Protein AF-A0A9Q1JEG9-F1 (afdb_monomer)

Organism: Synaphobranchus kaupii (NCBI:txid118154)

Mean predicted aligned error: 7.91 Å

pLDDT: mean 82.88, std 8.38, range [43.38, 94.94]

Solvent-accessible surface area (backbone atoms only — not comparable to full-atom values): 7647 Å² total; per-residue (Å²): 109,57,62,58,55,16,50,54,32,41,53,51,37,55,45,32,72,35,91,90,32,52,84,74,46,90,58,62,65,74,56,33,49,47,46,23,53,50,27,49,42,45,42,51,39,55,50,43,50,60,74,60,69,55,60,84,69,58,41,58,54,54,48,54,51,47,51,54,51,47,54,53,39,40,71,76,34,73,85,40,67,65,48,57,47,50,48,52,53,49,42,54,50,50,54,51,51,53,33,52,52,51,18,64,74,68,73,45,87,52,75,56,74,64,54,47,61,69,50,50,46,53,50,50,53,53,51,51,49,54,53,50,53,47,62,63,69,75,107

Sequence (139 aa):
MVYFFTMFFTVIYHACDGPGLSVLCFMKYDILEYFTVFGTAISTWVTLLALGDFDEPRRSTLTMFGVLTTAVRIYQDRWGYGVYSGPIGTAVLIITLKWLQKMKEKKGLYPEKSVYTQQVGPGFCFGALALMLRFYFEV

Structure (mmCIF, N/CA/C/O backbone):
data_AF-A0A9Q1JEG9-F1
#
_entry.id   AF-A0A9Q1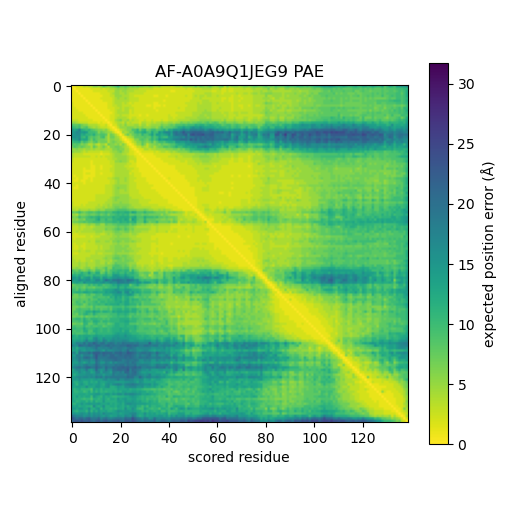JEG9-F1
#
loop_
_atom_site.group_PDB
_atom_site.id
_atom_site.type_symbol
_atom_site.label_atom_id
_atom_site.label_alt_id
_atom_site.label_comp_id
_atom_site.label_asym_id
_atom_site.label_entity_id
_atom_site.label_seq_id
_atom_site.pdbx_PDB_ins_code
_atom_site.Cartn_x
_atom_site.Cartn_y
_atom_site.Cartn_z
_atom_site.occupancy
_atom_site.B_iso_or_equiv
_atom_site.auth_seq_id
_atom_site.auth_comp_id
_atom_site.auth_asym_id
_atom_site.auth_atom_id
_atom_site.pdbx_PDB_model_num
ATOM 1 N N . MET A 1 1 ? -9.946 -8.791 -8.561 1.00 88.31 1 MET A N 1
ATOM 2 C CA . MET A 1 1 ? -9.596 -7.919 -9.705 1.00 88.31 1 MET A CA 1
ATOM 3 C C . MET A 1 1 ? -8.311 -7.134 -9.449 1.00 88.31 1 MET A C 1
ATOM 5 O O . MET A 1 1 ? -7.355 -7.384 -10.166 1.00 88.31 1 MET A O 1
ATOM 9 N N . VAL A 1 2 ? -8.244 -6.260 -8.432 1.00 93.25 2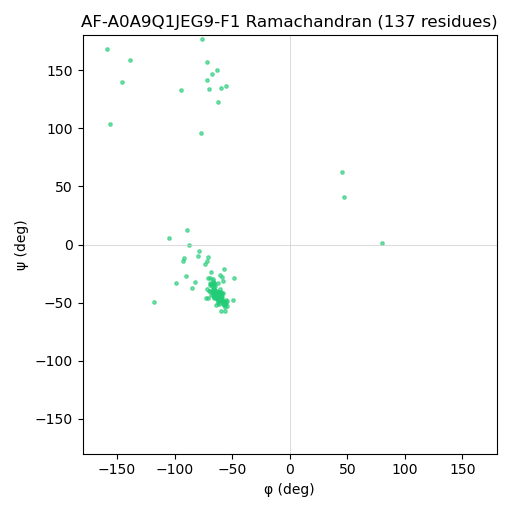 VAL A N 1
ATOM 10 C CA . VAL A 1 2 ? -7.054 -5.416 -8.168 1.00 93.25 2 VAL A CA 1
ATOM 11 C C . VAL A 1 2 ? -5.766 -6.237 -8.016 1.00 93.25 2 VAL A C 1
ATOM 13 O O . VAL A 1 2 ? -4.801 -5.953 -8.704 1.00 93.25 2 VAL A O 1
ATOM 16 N N . TYR A 1 3 ? -5.757 -7.310 -7.218 1.00 93.69 3 TYR A N 1
ATOM 17 C CA . TYR A 1 3 ? -4.551 -8.139 -7.048 1.00 93.69 3 TYR A CA 1
ATOM 18 C C . TYR A 1 3 ? -4.054 -8.785 -8.347 1.00 93.69 3 TYR A C 1
ATOM 20 O O . TYR A 1 3 ? -2.852 -8.863 -8.569 1.00 93.69 3 TYR A O 1
ATOM 28 N N . PHE A 1 4 ? -4.970 -9.227 -9.214 1.00 94.94 4 PHE A N 1
ATOM 29 C CA . PHE A 1 4 ? -4.608 -9.807 -10.509 1.00 94.94 4 PHE A CA 1
ATOM 30 C C . PHE A 1 4 ? -4.016 -8.745 -11.439 1.00 94.94 4 PHE A C 1
ATOM 32 O O . PHE A 1 4 ? -2.992 -8.986 -12.066 1.00 94.94 4 PHE A O 1
ATOM 39 N N . PHE A 1 5 ? -4.628 -7.555 -11.469 1.00 93.69 5 PHE A N 1
ATOM 40 C CA . PHE A 1 5 ? -4.095 -6.395 -12.179 1.00 93.69 5 PHE A CA 1
ATOM 41 C C . PHE A 1 5 ? -2.675 -6.065 -11.700 1.00 93.69 5 PHE A C 1
ATOM 43 O O . PHE A 1 5 ? -1.761 -6.007 -12.513 1.00 93.69 5 PHE A O 1
ATOM 50 N N . THR A 1 6 ? -2.472 -5.940 -10.386 1.00 94.75 6 THR A N 1
ATOM 51 C CA . THR A 1 6 ? -1.154 -5.675 -9.796 1.00 94.75 6 THR A CA 1
ATOM 52 C C . THR A 1 6 ? -0.146 -6.738 -10.206 1.00 94.75 6 THR A C 1
ATOM 54 O O . THR A 1 6 ? 0.887 -6.399 -10.762 1.00 94.75 6 THR A O 1
ATOM 57 N N . MET A 1 7 ? -0.463 -8.022 -10.014 1.00 94.31 7 MET A N 1
ATOM 58 C CA . MET A 1 7 ? 0.457 -9.112 -10.347 1.00 94.31 7 MET A CA 1
ATOM 59 C C . MET A 1 7 ? 0.838 -9.129 -11.825 1.00 94.31 7 MET A C 1
ATOM 61 O O . MET A 1 7 ? 2.011 -9.301 -12.142 1.00 94.31 7 MET A O 1
ATOM 65 N N . PHE A 1 8 ? -0.120 -8.910 -12.726 1.00 93.69 8 PHE A N 1
ATOM 66 C CA . PHE A 1 8 ? 0.145 -8.847 -14.160 1.00 93.69 8 PHE A CA 1
ATOM 67 C C . PHE A 1 8 ? 1.174 -7.760 -14.504 1.00 93.69 8 PHE A C 1
ATOM 69 O O . PHE A 1 8 ? 2.180 -8.048 -15.151 1.00 93.69 8 PHE A O 1
ATOM 76 N N . PHE A 1 9 ? 0.964 -6.527 -14.033 1.00 93.25 9 PHE A N 1
ATOM 77 C CA . PHE A 1 9 ? 1.878 -5.419 -14.321 1.00 93.25 9 PHE A CA 1
ATOM 78 C C . PHE A 1 9 ? 3.223 -5.566 -13.602 1.00 93.25 9 PHE A C 1
ATOM 80 O O . PHE A 1 9 ? 4.256 -5.343 -14.230 1.00 93.25 9 PHE A O 1
ATOM 87 N N . THR A 1 10 ? 3.229 -6.027 -12.348 1.00 92.31 10 THR A N 1
ATOM 88 C CA . THR A 1 10 ? 4.455 -6.264 -11.573 1.00 92.31 10 THR A CA 1
ATOM 89 C C . THR A 1 10 ? 5.350 -7.311 -12.232 1.00 92.31 10 THR A C 1
ATOM 91 O O . THR A 1 10 ? 6.555 -7.100 -12.354 1.00 92.31 10 THR A O 1
ATOM 94 N N . VAL A 1 11 ? 4.780 -8.432 -12.690 1.00 92.38 11 VAL A N 1
ATOM 95 C CA . VAL A 1 11 ? 5.551 -9.493 -13.356 1.00 92.38 11 VAL A CA 1
ATOM 96 C C . VAL A 1 11 ? 6.162 -8.982 -14.655 1.00 92.38 11 VAL A C 1
ATOM 98 O O . VAL A 1 11 ? 7.342 -9.215 -14.900 1.00 92.38 11 VAL A O 1
ATOM 101 N N . ILE A 1 12 ? 5.393 -8.261 -15.473 1.00 90.56 12 ILE A N 1
ATOM 102 C CA . ILE A 1 12 ? 5.894 -7.753 -16.755 1.00 90.56 12 ILE A CA 1
ATOM 103 C C . ILE A 1 12 ? 6.942 -6.662 -16.543 1.00 90.56 12 ILE A C 1
ATOM 105 O O . ILE A 1 12 ? 7.960 -6.666 -17.227 1.00 90.56 12 ILE A O 1
ATOM 109 N N . TYR A 1 13 ? 6.735 -5.774 -15.569 1.00 90.25 13 TYR A N 1
ATOM 110 C CA . TYR A 1 13 ? 7.714 -4.763 -15.181 1.00 90.25 13 TYR A CA 1
ATOM 111 C C . TYR A 1 13 ? 9.073 -5.394 -14.844 1.00 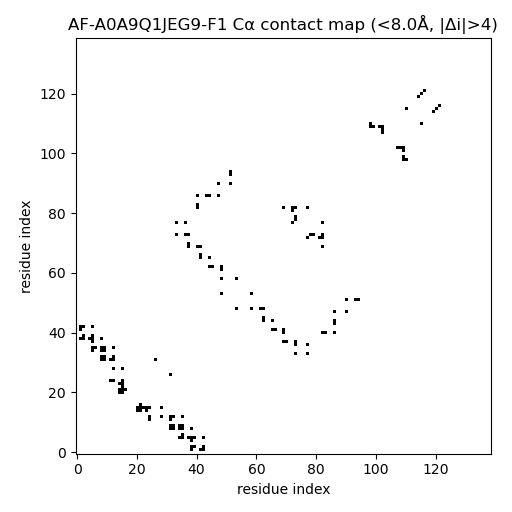90.25 13 TYR A C 1
ATOM 113 O O . TYR A 1 13 ? 10.080 -5.046 -15.456 1.00 90.25 13 TYR A O 1
ATOM 121 N N . HIS A 1 14 ? 9.094 -6.387 -13.949 1.00 89.62 14 HIS A N 1
ATOM 122 C CA . HIS A 1 14 ? 10.337 -7.062 -13.570 1.00 89.62 14 HIS A CA 1
ATOM 123 C C . HIS A 1 14 ? 10.906 -7.962 -14.671 1.00 89.62 14 HIS A C 1
ATOM 125 O O . HIS A 1 14 ? 12.119 -8.130 -14.753 1.00 89.62 14 HIS A O 1
ATOM 131 N N . ALA A 1 15 ? 10.065 -8.522 -15.543 1.00 88.75 15 ALA A N 1
ATOM 132 C CA . ALA A 1 15 ? 10.542 -9.241 -16.719 1.00 88.75 15 ALA A CA 1
ATOM 133 C C . ALA A 1 15 ? 11.253 -8.300 -17.707 1.00 88.75 15 ALA A C 1
ATOM 135 O O . ALA A 1 15 ? 12.271 -8.687 -18.272 1.00 88.75 15 ALA A O 1
ATOM 136 N N . CYS A 1 16 ? 10.759 -7.067 -17.884 1.00 87.12 16 CYS A N 1
ATOM 137 C CA . CYS A 1 16 ? 11.397 -6.059 -18.736 1.00 87.12 16 CYS A CA 1
ATOM 138 C C . CYS A 1 16 ? 12.727 -5.538 -18.175 1.00 87.12 16 CYS A C 1
ATOM 140 O O . CYS A 1 16 ? 13.618 -5.220 -18.960 1.00 87.12 16 CYS A O 1
ATOM 142 N N . ASP A 1 17 ? 12.841 -5.430 -16.849 1.00 82.69 17 ASP A N 1
ATOM 143 C CA . ASP A 1 17 ? 14.067 -5.008 -16.151 1.00 82.69 17 ASP A CA 1
ATOM 144 C C . ASP A 1 17 ? 15.150 -6.110 -16.148 1.00 82.69 17 ASP A C 1
ATOM 146 O O . ASP A 1 17 ? 16.335 -5.865 -15.930 1.00 82.69 17 ASP A O 1
ATOM 150 N N . GLY A 1 18 ? 14.755 -7.356 -16.429 1.00 80.75 18 GLY A N 1
ATOM 151 C CA . GLY A 1 18 ? 15.655 -8.502 -16.484 1.00 80.75 18 GLY A CA 1
ATOM 152 C C . GLY A 1 18 ? 16.654 -8.450 -17.656 1.00 80.75 18 GLY A C 1
ATOM 153 O O . GLY A 1 18 ? 16.321 -8.003 -18.761 1.00 80.75 18 GLY A O 1
ATOM 154 N N . PRO A 1 19 ? 17.883 -8.971 -17.473 1.00 74.94 19 PRO A N 1
ATOM 155 C CA . PRO A 1 19 ? 18.915 -8.945 -18.505 1.00 74.94 19 PRO A CA 1
ATOM 156 C C . PRO A 1 19 ? 18.479 -9.733 -19.750 1.00 74.94 19 PRO A C 1
ATOM 158 O O . PRO A 1 19 ? 18.181 -10.923 -19.679 1.00 74.94 19 PRO A O 1
ATOM 161 N N . GLY A 1 20 ? 18.461 -9.066 -20.908 1.00 69.31 20 GLY A N 1
ATOM 162 C CA . GLY A 1 20 ? 18.156 -9.681 -22.208 1.00 69.31 20 GLY A CA 1
ATOM 163 C C . GLY A 1 20 ? 16.668 -9.889 -22.520 1.00 69.31 20 GLY A C 1
ATOM 164 O O . GLY A 1 20 ? 16.356 -10.388 -23.599 1.00 69.31 20 GLY A O 1
ATOM 165 N N . LEU A 1 21 ? 15.750 -9.489 -21.629 1.00 73.25 21 LEU A N 1
ATOM 166 C CA . LEU A 1 21 ? 14.297 -9.637 -21.816 1.00 73.25 21 LEU A CA 1
ATOM 167 C C . LEU A 1 21 ? 13.572 -8.326 -22.169 1.00 73.25 21 LEU A C 1
ATOM 169 O O . LEU A 1 21 ? 12.353 -8.330 -22.332 1.00 73.25 21 LEU A O 1
ATOM 173 N N . SER A 1 22 ? 14.290 -7.222 -22.389 1.00 69.31 22 SER A N 1
ATOM 174 C CA . SER A 1 22 ? 13.702 -5.923 -22.766 1.00 69.31 22 SER A CA 1
ATOM 175 C C . SER A 1 22 ? 12.852 -5.968 -24.048 1.00 69.31 22 SER A C 1
ATOM 177 O O . SER A 1 22 ? 11.966 -5.137 -24.235 1.00 69.31 22 SER A O 1
ATOM 179 N N . VAL A 1 23 ? 13.056 -6.974 -24.906 1.00 70.75 23 VAL A N 1
ATOM 180 C CA . VAL A 1 23 ? 12.267 -7.225 -26.129 1.00 70.75 23 VAL A CA 1
ATOM 181 C C . VAL A 1 23 ? 10.823 -7.655 -25.822 1.00 70.75 23 VAL A C 1
ATOM 183 O O . VAL A 1 23 ? 9.933 -7.465 -26.646 1.00 70.75 23 VAL A O 1
ATOM 186 N N . LEU A 1 24 ? 10.563 -8.208 -24.633 1.00 72.88 24 LEU A N 1
ATOM 187 C CA . LEU A 1 24 ? 9.220 -8.600 -24.185 1.00 72.88 24 LEU A CA 1
ATOM 188 C C . LEU A 1 24 ? 8.387 -7.405 -23.695 1.00 72.88 24 LEU A C 1
ATOM 190 O O . LEU A 1 24 ? 7.203 -7.559 -23.386 1.00 72.88 24 LEU A O 1
ATOM 194 N N . CYS A 1 25 ? 8.982 -6.211 -23.629 1.00 84.19 25 CYS A N 1
ATOM 195 C CA . CYS A 1 25 ? 8.306 -5.022 -23.146 1.00 84.19 25 CYS A CA 1
ATOM 196 C C . CYS A 1 25 ? 7.347 -4.457 -24.202 1.00 84.19 25 CYS A C 1
ATOM 198 O O . CYS A 1 25 ? 7.732 -3.703 -25.091 1.00 84.19 25 CYS A O 1
ATOM 200 N N . PHE A 1 26 ? 6.065 -4.816 -24.094 1.00 84.75 26 PHE A N 1
ATOM 201 C CA . PHE A 1 26 ? 5.018 -4.344 -25.010 1.00 84.75 26 PHE A CA 1
ATOM 202 C C . PHE A 1 26 ? 4.654 -2.860 -24.815 1.00 84.75 26 PHE A C 1
ATOM 204 O O . PHE A 1 26 ? 3.963 -2.268 -25.643 1.00 84.75 26 PHE A O 1
ATOM 211 N N . MET A 1 27 ? 5.082 -2.260 -23.703 1.00 86.19 27 MET A N 1
ATOM 212 C CA . MET A 1 27 ? 4.778 -0.887 -23.312 1.00 86.19 27 MET A CA 1
ATOM 213 C C . MET A 1 27 ? 6.026 -0.221 -22.730 1.00 86.19 27 MET A C 1
ATOM 215 O O . MET A 1 27 ? 6.944 -0.900 -22.276 1.00 86.19 27 MET A O 1
ATOM 219 N N . LYS A 1 28 ? 6.061 1.118 -22.727 1.00 87.69 28 LYS A N 1
ATOM 220 C CA . LYS A 1 28 ? 7.154 1.881 -22.112 1.00 87.69 28 LYS A CA 1
ATOM 221 C C . LYS A 1 28 ? 7.336 1.477 -20.647 1.00 87.69 28 LYS A C 1
ATOM 223 O O . LYS A 1 28 ? 6.355 1.399 -19.904 1.00 87.69 28 LYS A O 1
ATOM 228 N N . TYR A 1 29 ? 8.594 1.308 -20.250 1.00 86.75 29 TYR A N 1
ATOM 229 C CA . TYR A 1 29 ? 9.004 0.957 -18.891 1.00 86.75 29 TYR A CA 1
ATOM 230 C C . TYR A 1 29 ? 8.339 1.850 -17.833 1.00 86.75 29 TYR A C 1
ATOM 232 O O . TYR A 1 29 ? 7.684 1.350 -16.921 1.00 86.75 29 TYR A O 1
ATOM 240 N N . ASP A 1 30 ? 8.365 3.170 -18.045 1.00 85.81 30 ASP A N 1
ATOM 241 C CA . ASP A 1 30 ? 7.772 4.144 -17.122 1.00 85.81 30 ASP A CA 1
ATOM 242 C C . ASP A 1 30 ? 6.264 3.958 -16.922 1.00 85.81 30 ASP A C 1
ATOM 244 O O . ASP A 1 30 ? 5.722 4.358 -15.895 1.00 85.81 30 ASP A O 1
ATOM 248 N N . ILE A 1 31 ? 5.552 3.378 -17.886 1.00 88.56 31 ILE A N 1
ATOM 249 C CA . ILE A 1 31 ? 4.113 3.131 -17.757 1.00 88.56 31 ILE A CA 1
ATOM 250 C C . ILE A 1 31 ? 3.873 1.804 -17.027 1.00 88.56 31 ILE A C 1
ATOM 252 O O . ILE A 1 31 ? 2.960 1.706 -16.209 1.00 88.56 31 ILE A O 1
ATOM 256 N N . LEU A 1 32 ? 4.702 0.786 -17.270 1.00 90.00 32 LEU A N 1
ATOM 257 C CA . LEU A 1 32 ? 4.627 -0.483 -16.538 1.00 90.00 32 LEU A CA 1
ATOM 258 C C . LEU A 1 32 ? 4.891 -0.274 -15.052 1.00 90.00 32 LEU A C 1
ATOM 260 O O . LEU A 1 32 ? 4.128 -0.739 -14.209 1.00 90.00 32 LEU A O 1
ATOM 264 N N . GLU A 1 33 ? 5.919 0.499 -14.731 1.00 88.50 33 GLU A N 1
ATOM 265 C CA . GLU A 1 33 ? 6.230 0.842 -13.353 1.00 88.50 33 GLU A CA 1
ATOM 266 C C . GLU A 1 33 ? 5.124 1.722 -12.728 1.00 88.50 33 GLU A C 1
ATOM 268 O O . GLU A 1 33 ? 4.783 1.520 -11.562 1.00 88.50 33 GLU A O 1
ATOM 273 N N . TYR A 1 34 ? 4.448 2.594 -13.502 1.00 89.44 34 TYR A N 1
ATOM 274 C CA . TYR A 1 34 ? 3.272 3.344 -13.019 1.00 89.44 34 TYR A CA 1
ATOM 275 C C . TYR A 1 34 ? 2.195 2.394 -12.506 1.00 89.44 34 TYR A C 1
ATOM 277 O O . TYR A 1 34 ? 1.730 2.524 -11.373 1.00 89.44 34 TYR A O 1
ATOM 285 N N . PHE A 1 35 ? 1.805 1.429 -13.338 1.00 91.56 35 PHE A N 1
ATOM 286 C CA . PHE A 1 35 ? 0.739 0.492 -13.007 1.00 91.56 35 PHE A CA 1
ATOM 287 C C . PHE A 1 35 ? 1.129 -0.481 -11.899 1.00 91.56 35 PHE A C 1
ATOM 289 O O . PHE A 1 35 ? 0.275 -0.823 -11.083 1.00 91.56 35 PHE A O 1
ATOM 296 N N . THR A 1 36 ? 2.400 -0.869 -11.818 1.00 91.56 36 THR A N 1
ATOM 297 C CA . THR A 1 36 ? 2.937 -1.673 -10.714 1.00 91.56 36 THR A CA 1
ATOM 298 C C . THR A 1 36 ? 2.804 -0.942 -9.378 1.00 91.56 36 THR A C 1
ATOM 300 O O . THR A 1 36 ? 2.228 -1.485 -8.430 1.00 91.56 36 THR A O 1
ATOM 303 N N . VAL A 1 37 ? 3.263 0.312 -9.298 1.00 90.12 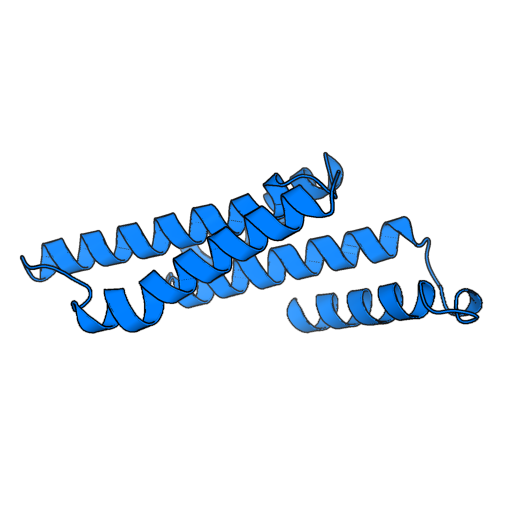37 VAL A N 1
ATOM 304 C CA . VAL A 1 37 ? 3.174 1.123 -8.071 1.00 90.12 37 VAL A CA 1
ATOM 305 C C . VAL A 1 37 ? 1.713 1.422 -7.722 1.00 90.12 37 VAL A C 1
ATOM 307 O O . VAL A 1 37 ? 1.292 1.235 -6.579 1.00 90.12 37 VAL A O 1
ATOM 310 N N . PHE A 1 38 ? 0.903 1.804 -8.711 1.00 91.25 38 PHE A N 1
ATOM 311 C CA . PHE A 1 38 ? -0.524 2.090 -8.544 1.00 91.25 38 PHE A CA 1
ATOM 312 C C . PHE A 1 38 ? -1.317 0.872 -8.073 1.00 91.25 38 PHE A C 1
ATOM 314 O O . PHE A 1 38 ? -2.053 0.950 -7.086 1.00 91.25 38 PHE A O 1
ATOM 321 N N . GLY A 1 39 ? -1.125 -0.273 -8.727 1.00 92.69 39 GLY A N 1
ATOM 322 C CA . GLY A 1 39 ? -1.750 -1.534 -8.349 1.00 92.69 39 GLY A CA 1
ATOM 323 C C . GLY A 1 39 ? -1.362 -1.953 -6.935 1.00 92.69 39 GLY A C 1
ATOM 324 O O . GLY A 1 39 ? -2.232 -2.311 -6.138 1.00 92.69 39 GLY A O 1
ATOM 325 N N . THR A 1 40 ? -0.083 -1.839 -6.577 1.00 91.12 40 THR A N 1
ATOM 326 C CA . THR A 1 40 ? 0.418 -2.193 -5.239 1.00 91.12 40 THR A CA 1
ATOM 327 C C . THR A 1 40 ? -0.184 -1.294 -4.158 1.00 91.12 40 THR A C 1
ATOM 329 O O . THR A 1 40 ? -0.682 -1.789 -3.140 1.00 91.12 40 THR A O 1
ATOM 332 N N . ALA A 1 41 ? -0.223 0.019 -4.393 1.00 90.38 41 ALA A N 1
ATOM 333 C CA . ALA A 1 41 ? -0.805 0.985 -3.468 1.00 90.38 41 ALA A CA 1
ATOM 334 C C . ALA A 1 41 ? -2.316 0.762 -3.271 1.00 90.38 41 ALA A C 1
ATOM 336 O O . ALA A 1 41 ? -2.782 0.706 -2.131 1.00 90.38 41 ALA A O 1
ATOM 337 N N . ILE A 1 42 ? -3.080 0.530 -4.346 1.00 92.00 42 ILE A N 1
ATOM 338 C CA . ILE A 1 42 ? -4.516 0.221 -4.233 1.00 92.00 42 ILE A CA 1
ATOM 339 C C . ILE A 1 42 ? -4.736 -1.138 -3.576 1.00 92.00 42 ILE A C 1
ATOM 341 O O . ILE A 1 42 ? -5.622 -1.256 -2.737 1.00 92.00 42 ILE A O 1
ATOM 345 N N . SER A 1 43 ? -3.937 -2.157 -3.904 1.00 92.81 43 SER A N 1
ATOM 346 C CA . SER A 1 43 ? -4.024 -3.483 -3.269 1.00 92.81 43 SER A CA 1
ATOM 347 C C . SER A 1 43 ? -3.834 -3.371 -1.757 1.00 92.81 43 SER A C 1
ATOM 349 O O . SER A 1 43 ? -4.579 -3.972 -0.983 1.00 92.81 43 SER A O 1
ATOM 351 N N . THR A 1 44 ? -2.883 -2.540 -1.333 1.00 89.69 44 THR A N 1
ATOM 352 C CA . THR A 1 44 ? -2.668 -2.214 0.079 1.00 89.69 44 THR A CA 1
ATOM 353 C C . THR A 1 44 ? -3.896 -1.515 0.659 1.00 89.69 44 THR A C 1
ATOM 355 O O . THR A 1 44 ? -4.440 -1.965 1.663 1.00 89.69 44 THR A O 1
ATOM 358 N N . TRP A 1 45 ? -4.403 -0.475 -0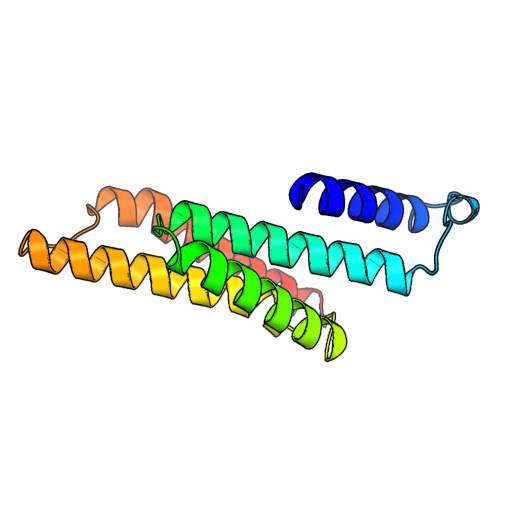.008 1.00 89.88 45 TRP A N 1
ATOM 359 C CA . TRP A 1 45 ? -5.578 0.278 0.434 1.00 89.88 45 TRP A CA 1
ATOM 360 C C . TRP A 1 45 ? -6.831 -0.589 0.615 1.00 89.88 45 TRP A C 1
ATOM 362 O O . TRP A 1 45 ? -7.463 -0.553 1.669 1.00 89.88 45 TRP A O 1
ATOM 372 N N . VAL A 1 46 ? -7.185 -1.414 -0.376 1.00 91.12 46 VAL A N 1
ATOM 373 C CA . VAL A 1 46 ? -8.375 -2.279 -0.290 1.00 91.12 46 VAL A CA 1
ATOM 374 C C . VAL A 1 46 ? -8.228 -3.346 0.792 1.00 91.12 46 VAL A C 1
ATOM 376 O O . VAL A 1 46 ? -9.210 -3.669 1.457 1.00 91.12 46 VAL A O 1
ATOM 379 N N . THR A 1 47 ? -7.007 -3.837 1.030 1.00 90.38 47 THR A N 1
ATOM 380 C CA . THR A 1 47 ? -6.720 -4.758 2.142 1.00 90.38 47 THR A CA 1
ATOM 381 C C . THR A 1 47 ? -6.986 -4.078 3.485 1.00 90.38 47 THR A C 1
ATOM 383 O O . THR A 1 47 ? -7.610 -4.665 4.365 1.00 90.38 47 THR A O 1
ATOM 386 N N . LEU A 1 48 ? -6.581 -2.816 3.638 1.00 86.81 48 LEU A N 1
ATOM 387 C CA . LEU A 1 48 ? -6.828 -2.039 4.854 1.00 86.81 48 LEU A CA 1
ATOM 388 C C . LEU A 1 48 ? -8.311 -1.765 5.086 1.00 86.81 48 LEU A C 1
ATOM 390 O O . LEU A 1 48 ? -8.784 -1.864 6.216 1.00 86.81 48 LEU A O 1
ATOM 394 N N . LEU A 1 49 ? -9.058 -1.459 4.027 1.00 87.31 49 LEU A N 1
ATOM 395 C CA . LEU A 1 49 ? -10.507 -1.301 4.129 1.00 87.31 49 LEU A CA 1
ATOM 396 C C . LEU A 1 49 ? -11.206 -2.612 4.494 1.00 87.31 49 LEU A C 1
ATOM 398 O O . LEU A 1 49 ? -12.166 -2.582 5.261 1.00 87.31 49 LEU A O 1
ATOM 402 N N . ALA A 1 50 ? -10.715 -3.749 3.994 1.00 86.88 50 ALA A N 1
ATOM 403 C CA . ALA A 1 50 ? -11.219 -5.064 4.380 1.00 86.88 50 ALA A CA 1
ATOM 404 C C . ALA A 1 50 ? -10.932 -5.371 5.860 1.00 86.88 50 ALA A C 1
ATOM 406 O O . ALA A 1 50 ? -11.824 -5.823 6.570 1.00 86.88 50 ALA A O 1
ATOM 407 N N . LEU A 1 51 ? -9.728 -5.059 6.352 1.00 83.62 51 LEU A N 1
ATOM 408 C CA . LEU A 1 51 ? -9.366 -5.204 7.770 1.00 83.62 51 LEU A CA 1
ATOM 409 C C . LEU A 1 51 ? -10.144 -4.250 8.688 1.00 83.62 51 LEU A C 1
ATOM 411 O O . LEU A 1 51 ? -10.404 -4.574 9.844 1.00 83.62 51 LEU A O 1
ATOM 415 N N . GLY A 1 52 ? -10.499 -3.067 8.184 1.00 79.81 52 GLY A N 1
ATOM 416 C CA . GLY A 1 52 ? -11.272 -2.064 8.913 1.00 79.81 52 GLY A CA 1
ATOM 417 C C . GLY A 1 52 ? -12.741 -2.429 9.125 1.00 79.81 52 GLY A C 1
ATOM 418 O O . GLY A 1 52 ? -13.405 -1.751 9.911 1.00 79.81 52 GLY A O 1
ATOM 419 N N . ASP A 1 53 ? -13.228 -3.482 8.460 1.00 82.19 53 ASP A N 1
ATOM 420 C CA . ASP A 1 53 ? -14.593 -4.005 8.564 1.00 82.19 53 ASP A CA 1
ATOM 421 C C . ASP A 1 53 ? -15.637 -2.875 8.515 1.00 82.19 53 ASP A C 1
ATOM 423 O O . ASP A 1 53 ? -16.292 -2.523 9.504 1.00 82.19 53 ASP A O 1
ATOM 427 N N . PHE A 1 54 ? -15.651 -2.181 7.372 1.00 82.44 54 PHE A N 1
ATOM 428 C CA . PHE A 1 54 ? -16.600 -1.113 7.076 1.00 82.44 54 PHE A CA 1
ATOM 429 C C . PHE A 1 54 ? -17.791 -1.658 6.298 1.00 82.44 54 PHE A C 1
ATOM 431 O O . PHE A 1 54 ? -17.614 -2.313 5.268 1.00 82.44 54 PHE A O 1
ATOM 438 N N . ASP A 1 55 ? -18.991 -1.277 6.728 1.00 86.38 55 ASP A N 1
ATOM 439 C CA . ASP A 1 55 ? -20.220 -1.561 5.998 1.00 86.38 55 ASP A CA 1
ATOM 440 C C . ASP A 1 55 ? -20.355 -0.711 4.724 1.00 86.38 55 ASP A C 1
ATOM 442 O O . ASP A 1 55 ? -19.799 0.389 4.580 1.00 86.38 55 ASP A O 1
ATOM 446 N N . GLU A 1 56 ? -21.149 -1.216 3.788 1.00 87.44 56 GLU A N 1
ATOM 447 C CA . GLU A 1 56 ? -21.597 -0.466 2.616 1.00 87.44 56 GLU A CA 1
ATOM 448 C C . GLU A 1 56 ? -22.627 0.602 3.042 1.00 87.44 56 GLU A C 1
ATOM 450 O O . GLU A 1 56 ? -23.429 0.329 3.937 1.00 87.44 56 GLU A O 1
ATOM 455 N N . PRO A 1 57 ? -22.638 1.829 2.473 1.00 89.00 57 PRO A N 1
ATOM 456 C CA . PRO A 1 57 ? -21.886 2.339 1.313 1.00 89.00 57 PRO A CA 1
ATOM 457 C C . PRO A 1 57 ? -20.497 2.918 1.638 1.00 89.00 57 PRO A C 1
ATOM 459 O O . PRO A 1 57 ? -19.792 3.428 0.764 1.00 89.00 57 PRO A O 1
ATOM 462 N N . ARG A 1 58 ? -20.105 2.923 2.918 1.00 86.00 58 ARG A N 1
ATOM 463 C CA . ARG A 1 58 ? -18.905 3.633 3.380 1.00 86.00 58 ARG A CA 1
ATOM 464 C C . ARG A 1 58 ? -17.638 3.009 2.801 1.00 86.00 58 ARG A C 1
ATOM 466 O O . ARG A 1 58 ? -16.729 3.736 2.402 1.00 86.00 58 ARG A O 1
ATOM 473 N N . ARG A 1 59 ? -17.600 1.678 2.715 1.00 87.81 59 ARG A N 1
ATOM 474 C CA . ARG A 1 59 ? -16.488 0.931 2.122 1.00 87.81 59 ARG A CA 1
ATOM 475 C C . ARG A 1 59 ? -16.272 1.272 0.648 1.00 87.81 59 ARG A C 1
ATOM 477 O O . ARG A 1 59 ? -15.127 1.523 0.273 1.00 87.81 59 ARG A O 1
ATOM 484 N N . SER A 1 60 ? -17.320 1.330 -0.177 1.00 89.38 60 SER A N 1
ATOM 485 C CA . SER A 1 60 ? -17.189 1.711 -1.590 1.00 89.38 60 SER A CA 1
ATOM 486 C C . SER A 1 60 ? -16.712 3.154 -1.743 1.00 89.38 60 SER A C 1
ATOM 488 O O . SER A 1 60 ? -15.753 3.405 -2.475 1.00 89.38 60 SER A O 1
ATOM 490 N N . THR A 1 61 ? -17.274 4.094 -0.975 1.00 89.81 61 THR A N 1
ATOM 491 C CA . THR A 1 61 ? -16.839 5.501 -1.003 1.00 89.81 61 THR A CA 1
ATOM 492 C C . THR A 1 61 ? -15.364 5.650 -0.628 1.00 89.81 61 THR A C 1
ATOM 494 O O . THR A 1 61 ? -14.617 6.329 -1.330 1.00 89.81 61 THR A O 1
ATOM 497 N N . LEU A 1 62 ? -14.911 4.982 0.439 1.00 89.19 62 LEU A N 1
ATOM 498 C CA . LEU A 1 62 ? -13.501 4.984 0.845 1.00 89.19 62 LEU A CA 1
ATOM 499 C C . LEU A 1 62 ? -12.602 4.290 -0.183 1.00 89.19 62 LEU A C 1
ATOM 501 O O . LEU A 1 62 ? -11.463 4.710 -0.386 1.00 89.19 62 LEU A O 1
ATOM 505 N N . THR A 1 63 ? -13.099 3.244 -0.844 1.00 91.44 63 THR A N 1
ATOM 506 C CA . THR A 1 63 ? -12.368 2.559 -1.915 1.00 91.44 63 THR A CA 1
ATOM 507 C C . THR A 1 63 ? -12.146 3.507 -3.086 1.00 91.44 63 THR A C 1
ATOM 509 O O . THR A 1 63 ? -11.003 3.709 -3.485 1.00 91.44 63 THR A O 1
ATOM 512 N N . MET A 1 64 ? -13.203 4.153 -3.586 1.00 92.44 64 MET A N 1
ATOM 513 C CA . MET A 1 64 ? -13.092 5.116 -4.685 1.00 92.44 64 MET A CA 1
ATOM 514 C C . MET A 1 64 ? -12.232 6.323 -4.320 1.00 92.44 64 MET A C 1
ATOM 516 O O . MET A 1 64 ? -11.395 6.743 -5.117 1.00 92.44 64 MET A O 1
ATOM 520 N N . PHE A 1 65 ? -12.375 6.846 -3.102 1.00 90.19 65 PHE A N 1
ATOM 521 C CA . PHE A 1 65 ? -11.519 7.921 -2.613 1.00 90.19 65 PHE A CA 1
ATOM 522 C C . PHE A 1 65 ? -10.038 7.514 -2.613 1.00 90.19 65 PHE A C 1
ATOM 524 O O . PHE A 1 65 ? -9.194 8.265 -3.102 1.00 90.19 65 PHE A O 1
ATOM 531 N N . GLY A 1 66 ? -9.720 6.307 -2.136 1.00 89.06 66 GLY A N 1
ATOM 532 C CA . GLY A 1 66 ? -8.363 5.762 -2.185 1.00 89.06 66 GLY A CA 1
ATOM 533 C C . GLY A 1 66 ? -7.833 5.636 -3.607 1.00 89.06 66 GLY A C 1
ATOM 534 O O . GLY A 1 66 ? -6.755 6.132 -3.901 1.00 89.06 66 GLY A O 1
ATOM 535 N N . VAL A 1 67 ? -8.617 5.063 -4.522 1.00 91.69 67 VAL A N 1
ATOM 536 C CA . VAL A 1 67 ? -8.227 4.918 -5.935 1.00 91.69 67 VAL A CA 1
ATOM 537 C C . VAL A 1 67 ? -7.886 6.274 -6.566 1.00 91.69 67 VAL A C 1
ATOM 539 O O . VAL A 1 67 ? -6.823 6.418 -7.170 1.00 91.69 67 VAL A O 1
ATOM 542 N N . LEU A 1 68 ? -8.751 7.281 -6.396 1.00 90.81 68 LEU A N 1
ATOM 543 C CA . LEU A 1 68 ? -8.549 8.617 -6.968 1.00 90.81 68 LEU A CA 1
ATOM 544 C C . LEU A 1 68 ? -7.341 9.331 -6.353 1.00 90.81 68 LEU A C 1
ATOM 546 O O . LEU A 1 68 ? -6.520 9.902 -7.070 1.00 90.81 68 LEU A O 1
ATOM 550 N N . THR A 1 69 ? -7.206 9.288 -5.028 1.00 87.06 69 THR A N 1
ATOM 551 C CA . THR A 1 69 ? -6.083 9.936 -4.339 1.00 87.06 69 THR A CA 1
ATOM 552 C C . THR A 1 69 ? -4.753 9.266 -4.669 1.00 87.06 69 THR A C 1
ATOM 554 O O . THR A 1 69 ? -3.785 9.969 -4.954 1.00 87.06 69 THR A O 1
ATOM 557 N N . THR A 1 70 ? -4.700 7.934 -4.723 1.00 88.81 70 THR A N 1
ATOM 558 C CA . THR A 1 70 ? -3.512 7.183 -5.147 1.00 88.81 70 THR A CA 1
ATOM 559 C C . THR A 1 70 ? -3.127 7.506 -6.593 1.00 88.81 70 THR A C 1
ATOM 561 O O . THR A 1 70 ? -1.948 7.733 -6.855 1.00 88.81 70 THR A O 1
ATOM 564 N N . ALA A 1 71 ? -4.093 7.612 -7.515 1.00 88.69 71 ALA A N 1
ATOM 565 C CA . ALA A 1 71 ? -3.821 7.981 -8.909 1.00 88.69 71 ALA A CA 1
ATOM 566 C C . ALA A 1 71 ? -3.134 9.352 -9.018 1.00 88.69 71 ALA A C 1
ATOM 568 O O . ALA A 1 71 ? -2.111 9.486 -9.692 1.00 88.69 71 ALA A O 1
ATOM 569 N N . VAL A 1 72 ? -3.672 10.356 -8.314 1.00 86.56 72 VAL A N 1
ATOM 570 C CA . VAL A 1 72 ? -3.123 11.721 -8.300 1.00 86.56 72 VAL A CA 1
ATOM 571 C C . VAL A 1 72 ? -1.748 11.753 -7.640 1.00 86.56 72 VAL A C 1
ATOM 573 O O . VAL A 1 72 ? -0.837 12.385 -8.167 1.00 86.56 72 VAL A O 1
ATOM 576 N N . ARG A 1 73 ? -1.569 11.065 -6.507 1.00 84.69 73 ARG A N 1
ATOM 577 C CA . ARG A 1 73 ? -0.292 11.067 -5.779 1.00 84.69 73 ARG A CA 1
ATOM 578 C C . ARG A 1 73 ? 0.836 10.449 -6.589 1.00 84.69 73 ARG A C 1
ATOM 580 O O . ARG A 1 73 ? 1.898 11.048 -6.659 1.00 84.69 73 ARG A O 1
ATOM 587 N N . ILE A 1 74 ? 0.584 9.323 -7.252 1.00 85.06 74 ILE A N 1
ATOM 588 C CA . ILE A 1 74 ? 1.591 8.666 -8.096 1.00 85.06 74 ILE A CA 1
ATOM 589 C C . ILE A 1 74 ? 1.907 9.505 -9.335 1.00 85.06 74 ILE A C 1
ATOM 591 O O . ILE A 1 74 ? 3.046 9.510 -9.789 1.00 85.06 74 ILE A O 1
ATOM 595 N N . TYR A 1 75 ? 0.921 10.221 -9.885 1.00 83.00 75 TYR A N 1
ATOM 596 C CA . TYR A 1 75 ? 1.171 11.143 -10.993 1.00 83.00 75 TYR A CA 1
ATOM 597 C C . TYR A 1 75 ? 2.056 12.329 -10.577 1.00 83.00 75 TYR A C 1
ATOM 599 O O . TYR A 1 75 ? 2.900 12.758 -11.355 1.00 83.00 75 TYR A O 1
ATOM 607 N N . GLN A 1 76 ? 1.864 12.861 -9.365 1.00 82.12 76 GLN A N 1
ATOM 608 C CA . GLN A 1 76 ? 2.667 13.971 -8.843 1.00 82.12 76 GLN A CA 1
ATOM 609 C C . GLN A 1 76 ? 4.097 13.547 -8.513 1.00 82.12 76 GLN A C 1
ATOM 611 O O . GLN A 1 76 ? 5.037 14.259 -8.852 1.00 82.12 76 GLN A O 1
ATOM 616 N N . ASP A 1 77 ? 4.246 12.414 -7.834 1.00 79.00 77 ASP A N 1
ATOM 617 C CA . ASP A 1 77 ? 5.540 11.871 -7.455 1.00 79.00 77 ASP A CA 1
ATOM 618 C C . ASP A 1 77 ? 5.414 10.359 -7.250 1.00 79.00 77 ASP A C 1
ATOM 620 O O . ASP A 1 77 ? 4.876 9.889 -6.242 1.00 79.00 77 ASP A O 1
ATOM 624 N N . ARG A 1 78 ? 5.900 9.583 -8.225 1.00 71.38 78 ARG A N 1
ATOM 625 C CA . ARG A 1 78 ? 5.825 8.121 -8.152 1.00 71.38 78 ARG A CA 1
ATOM 626 C C . ARG A 1 78 ? 6.737 7.534 -7.073 1.00 71.38 78 ARG A C 1
ATOM 628 O O . ARG A 1 78 ? 6.412 6.489 -6.508 1.00 71.38 78 ARG A O 1
ATOM 635 N N . TRP A 1 79 ? 7.842 8.207 -6.775 1.00 68.62 79 TRP A N 1
ATOM 636 C CA . TRP A 1 79 ? 8.814 7.776 -5.768 1.00 68.62 79 TRP A CA 1
ATOM 637 C C . TRP A 1 79 ? 8.518 8.370 -4.390 1.00 68.62 79 TRP A C 1
ATOM 639 O O . TRP A 1 79 ? 9.043 7.902 -3.380 1.00 68.62 79 TRP A O 1
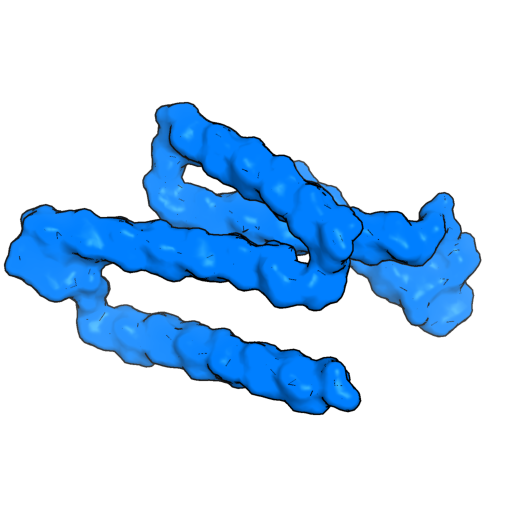ATOM 649 N N . GLY A 1 80 ? 7.619 9.351 -4.338 1.00 66.06 80 GLY A N 1
ATOM 650 C CA . GLY A 1 80 ? 7.256 10.075 -3.136 1.00 66.06 80 GLY A CA 1
ATOM 651 C C . GLY A 1 80 ? 6.688 9.188 -2.036 1.00 66.06 80 GLY A C 1
ATOM 652 O O . GLY A 1 80 ? 5.755 8.400 -2.233 1.00 66.06 80 GLY A O 1
ATOM 653 N N . TYR A 1 81 ? 7.175 9.416 -0.813 1.00 60.84 81 TYR A N 1
ATOM 654 C CA . TYR A 1 81 ? 6.713 8.767 0.419 1.00 60.84 81 TYR A CA 1
ATOM 655 C C . TYR A 1 81 ? 5.181 8.780 0.573 1.00 60.84 81 TYR A C 1
ATOM 657 O O . TYR A 1 81 ? 4.605 7.875 1.185 1.00 60.84 81 TYR A O 1
ATOM 665 N N . GLY A 1 82 ? 4.501 9.784 0.005 1.00 62.22 82 GLY A N 1
ATOM 666 C CA . GLY A 1 82 ? 3.048 9.978 0.051 1.00 62.22 82 GLY A CA 1
ATOM 667 C C . GLY A 1 82 ? 2.214 8.828 -0.525 1.00 62.22 82 GLY A C 1
ATOM 66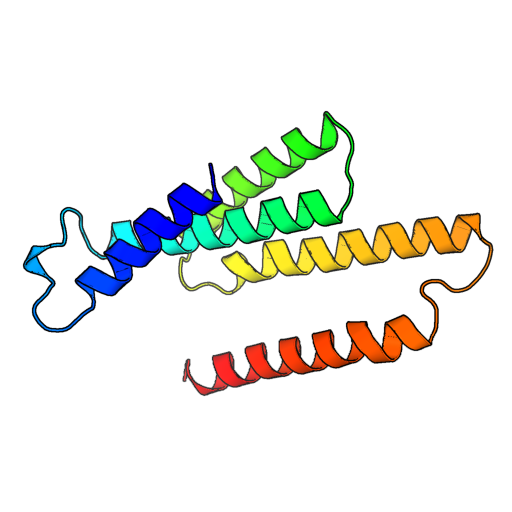8 O O . GLY A 1 82 ? 1.093 8.611 -0.065 1.00 62.22 82 GLY A O 1
ATOM 669 N N . VAL A 1 83 ? 2.752 8.068 -1.484 1.00 73.06 83 VAL A N 1
ATOM 670 C CA . VAL A 1 83 ? 2.022 6.976 -2.152 1.00 73.06 83 VAL A CA 1
ATOM 671 C C . VAL A 1 83 ? 1.719 5.827 -1.186 1.00 73.06 83 VAL A C 1
ATOM 673 O O . VAL A 1 83 ? 0.598 5.320 -1.160 1.00 73.06 83 VAL A O 1
ATOM 676 N N . TYR A 1 84 ? 2.694 5.451 -0.352 1.00 69.00 84 TYR A N 1
ATOM 677 C CA . TYR A 1 84 ? 2.570 4.340 0.599 1.00 69.00 84 TYR A CA 1
ATOM 678 C C . TYR A 1 84 ? 2.226 4.799 2.021 1.00 69.00 84 TYR A C 1
ATOM 680 O O . TYR A 1 84 ? 1.483 4.118 2.731 1.00 69.00 84 TYR A O 1
ATOM 688 N N . SER A 1 85 ? 2.705 5.976 2.438 1.00 72.06 85 SER A N 1
ATOM 689 C CA . SER A 1 85 ? 2.401 6.530 3.765 1.00 72.06 85 SER A CA 1
ATOM 690 C C . SER A 1 85 ? 0.930 6.911 3.935 1.00 72.06 85 SER A C 1
ATOM 692 O O . SER A 1 85 ? 0.412 6.796 5.042 1.00 72.06 85 SER A O 1
ATOM 694 N N . GLY A 1 86 ? 0.228 7.298 2.863 1.00 74.81 86 GLY A N 1
ATOM 695 C CA . GLY A 1 86 ? -1.211 7.581 2.902 1.00 74.81 86 GLY A CA 1
ATOM 696 C C . GLY A 1 86 ? -2.042 6.369 3.354 1.00 74.81 86 GLY A C 1
ATOM 697 O O . GLY A 1 86 ? -2.737 6.455 4.374 1.00 74.81 86 GLY A O 1
ATOM 698 N N . PRO A 1 87 ? -1.946 5.218 2.658 1.00 74.69 87 PRO A N 1
ATOM 699 C CA . PRO A 1 87 ? -2.557 3.966 3.095 1.00 74.69 87 PRO A CA 1
ATOM 700 C C . PRO A 1 87 ? -2.152 3.557 4.513 1.00 74.69 87 PRO A C 1
ATOM 702 O O . PRO A 1 87 ? -3.023 3.297 5.340 1.00 74.69 87 PRO A O 1
ATOM 705 N N . ILE A 1 88 ? -0.855 3.573 4.834 1.00 75.06 88 ILE A N 1
ATOM 706 C CA . ILE A 1 88 ? -0.356 3.157 6.154 1.00 75.06 88 ILE A CA 1
ATOM 707 C C . ILE A 1 88 ? -0.891 4.066 7.271 1.00 75.06 88 ILE A C 1
ATOM 709 O O . ILE A 1 88 ? -1.396 3.574 8.279 1.00 75.06 88 ILE A O 1
ATOM 713 N N . GLY A 1 89 ? -0.846 5.387 7.096 1.00 78.75 89 GLY A N 1
ATOM 714 C CA . GLY A 1 89 ? -1.381 6.342 8.067 1.00 78.75 89 GLY A CA 1
ATOM 715 C C . GLY A 1 89 ? -2.882 6.156 8.276 1.00 78.75 89 GLY A C 1
ATOM 716 O O . GLY A 1 89 ? -3.360 6.147 9.411 1.00 78.75 89 GLY A O 1
ATOM 717 N N . THR A 1 90 ? -3.624 5.904 7.196 1.00 78.25 90 THR A N 1
ATOM 718 C CA . THR A 1 90 ? -5.060 5.615 7.285 1.00 78.25 90 THR A CA 1
ATOM 719 C C . THR A 1 90 ? -5.319 4.305 8.033 1.00 78.25 90 THR A C 1
ATOM 721 O O . THR A 1 90 ? -6.206 4.264 8.881 1.00 78.25 90 THR A O 1
ATOM 724 N N . ALA A 1 91 ? -4.518 3.258 7.808 1.00 78.88 91 ALA A N 1
ATOM 725 C CA . ALA A 1 91 ? -4.605 2.002 8.556 1.00 78.88 91 ALA A CA 1
ATOM 726 C C . ALA A 1 91 ? -4.479 2.221 10.065 1.00 78.88 91 ALA A C 1
ATOM 728 O O . ALA A 1 91 ? -5.319 1.764 10.841 1.00 78.88 91 ALA A O 1
ATOM 729 N N . VAL A 1 92 ? -3.438 2.954 10.470 1.00 80.25 92 VAL A N 1
ATOM 730 C CA . VAL A 1 92 ? -3.162 3.260 11.876 1.00 80.25 92 VAL A CA 1
ATOM 731 C C . VAL A 1 92 ? -4.324 4.040 12.483 1.00 80.25 92 VAL A C 1
ATOM 733 O O . VAL A 1 92 ? -4.779 3.700 13.576 1.00 80.25 92 VAL A O 1
ATOM 736 N N . LEU A 1 93 ? -4.866 5.028 11.763 1.00 83.19 93 LEU A N 1
ATOM 737 C CA . LEU A 1 93 ? -6.037 5.786 12.208 1.00 83.19 93 LEU A CA 1
ATOM 738 C C . LEU A 1 93 ? -7.265 4.888 12.391 1.00 83.19 93 LEU A C 1
ATOM 740 O O . LEU A 1 93 ? -7.909 4.950 13.436 1.00 83.19 93 LEU A O 1
ATOM 744 N N . ILE A 1 94 ? -7.576 4.020 11.426 1.00 81.44 94 ILE A N 1
ATOM 745 C CA . ILE A 1 94 ? -8.739 3.120 11.487 1.00 81.44 94 ILE A CA 1
ATOM 746 C C . ILE A 1 94 ? -8.635 2.169 12.683 1.00 81.44 94 ILE A C 1
ATOM 748 O O . ILE A 1 94 ? -9.589 2.039 13.453 1.00 81.44 94 ILE A O 1
ATOM 752 N N . ILE A 1 95 ? -7.473 1.536 12.860 1.00 80.56 95 ILE A N 1
ATOM 753 C CA . ILE A 1 95 ? -7.216 0.610 13.969 1.00 80.56 95 ILE A CA 1
ATOM 754 C C . ILE A 1 95 ? -7.353 1.345 15.306 1.00 80.56 95 ILE A C 1
ATOM 756 O O . ILE A 1 95 ? -8.067 0.878 16.195 1.00 80.56 95 ILE A O 1
ATOM 760 N N . THR A 1 96 ? -6.746 2.529 15.420 1.00 81.88 96 THR A N 1
ATOM 761 C CA . THR A 1 96 ? -6.814 3.360 16.630 1.00 81.88 96 THR A CA 1
ATOM 762 C C . THR A 1 96 ? -8.257 3.737 16.960 1.00 81.88 96 THR A C 1
ATOM 764 O O . THR A 1 96 ? -8.690 3.585 18.101 1.00 81.88 96 THR A O 1
ATOM 767 N N . LEU A 1 97 ? -9.042 4.166 15.968 1.00 85.00 97 LEU A N 1
ATOM 768 C CA . LEU A 1 97 ? -10.449 4.522 16.156 1.00 85.00 97 LEU A CA 1
ATOM 769 C C . LEU A 1 97 ? -11.294 3.325 16.607 1.00 85.00 97 LEU A C 1
ATOM 771 O O . LEU A 1 97 ? -12.072 3.459 17.551 1.00 85.00 97 LEU A O 1
ATOM 775 N N . LYS A 1 98 ? -11.125 2.149 15.990 1.00 82.50 98 LYS A N 1
ATOM 776 C CA . LYS A 1 98 ? -11.843 0.925 16.389 1.00 82.50 98 LYS A CA 1
ATOM 777 C C . LYS A 1 98 ? -11.472 0.495 17.809 1.00 82.50 98 LYS A C 1
ATOM 779 O O . LYS A 1 98 ? -12.343 0.090 18.577 1.00 82.50 98 LYS A O 1
ATOM 784 N N . TRP A 1 99 ? -10.199 0.605 18.188 1.00 83.56 99 TRP A N 1
ATOM 785 C CA . TRP A 1 99 ? -9.764 0.309 19.554 1.00 83.56 99 TRP A CA 1
ATOM 786 C C . TRP A 1 99 ? -10.362 1.288 20.557 1.00 83.56 99 TRP A C 1
ATOM 788 O O . TRP A 1 99 ? -10.891 0.849 21.573 1.00 83.56 99 TRP A O 1
ATOM 798 N N . LEU A 1 100 ? -10.365 2.587 20.252 1.00 84.94 100 LEU A N 1
ATOM 799 C CA . LEU A 1 100 ? -10.996 3.612 21.087 1.00 84.94 100 LEU A CA 1
ATOM 800 C C . LEU A 1 100 ? -12.500 3.373 21.260 1.00 84.94 100 LEU A C 1
ATOM 802 O O . LEU A 1 100 ? -13.005 3.457 22.380 1.00 84.94 100 LEU A O 1
ATOM 806 N N . GLN A 1 101 ? -13.210 3.022 20.185 1.00 84.75 101 GLN A N 1
ATOM 807 C CA . GLN A 1 101 ? -14.630 2.662 20.246 1.00 84.75 101 GLN A CA 1
ATOM 808 C C . GLN A 1 101 ? -14.857 1.462 21.173 1.00 84.75 101 GLN A C 1
ATOM 810 O O . GLN A 1 101 ? -15.659 1.540 22.103 1.00 84.75 101 GLN A O 1
ATOM 815 N N . LYS A 1 102 ? -14.077 0.392 20.997 1.00 83.25 102 LYS A N 1
ATOM 816 C CA . LYS A 1 102 ? -14.198 -0.829 21.802 1.00 83.25 102 LYS A CA 1
ATOM 817 C C . LYS A 1 102 ? -13.789 -0.629 23.265 1.00 83.25 102 LYS A C 1
ATOM 819 O O . LYS A 1 102 ? -14.402 -1.218 24.154 1.00 83.25 102 LYS A O 1
ATOM 824 N N . MET A 1 103 ? -12.801 0.226 23.535 1.00 86.25 103 MET A N 1
ATOM 825 C CA . MET A 1 103 ? -12.432 0.637 24.896 1.00 86.25 103 MET A CA 1
ATOM 826 C C . MET A 1 103 ? -13.569 1.396 25.581 1.00 86.25 103 MET A C 1
ATOM 828 O O . MET A 1 103 ? -13.850 1.154 26.756 1.00 86.25 103 MET A O 1
ATOM 832 N N . LYS A 1 104 ? -14.259 2.279 24.845 1.00 87.94 104 LYS A N 1
ATOM 833 C CA . LYS A 1 104 ? -15.413 3.029 25.354 1.00 87.94 104 LYS A CA 1
ATOM 834 C C . LYS A 1 104 ? -16.592 2.108 25.678 1.00 87.94 104 LYS A C 1
ATOM 836 O O . LYS A 1 104 ? -17.206 2.273 26.728 1.00 87.94 104 LYS A O 1
ATOM 841 N N . GLU A 1 105 ? -16.876 1.129 24.819 1.00 87.38 105 GLU A N 1
ATOM 842 C CA . GLU A 1 105 ? -17.935 0.131 25.036 1.00 87.38 105 GLU A CA 1
ATOM 843 C C . GLU A 1 105 ? -17.638 -0.780 26.232 1.00 87.38 105 GLU A C 1
ATOM 845 O O . GLU A 1 105 ? -18.499 -0.983 27.087 1.00 87.38 105 GLU A O 1
ATOM 850 N N . LYS A 1 106 ? -16.406 -1.297 26.333 1.00 85.62 106 LYS A N 1
ATOM 851 C CA . LYS A 1 106 ? -15.997 -2.189 27.429 1.00 85.62 106 LYS A CA 1
ATOM 852 C C . LYS A 1 106 ? -15.660 -1.464 28.736 1.00 85.62 106 LYS A C 1
ATOM 854 O O . LYS A 1 106 ? -15.454 -2.138 29.741 1.00 85.62 106 LYS A O 1
ATOM 859 N N . LYS A 1 107 ? -15.569 -0.127 28.729 1.00 84.50 107 LYS A N 1
ATOM 860 C CA . LYS A 1 107 ? -15.043 0.697 29.838 1.00 84.50 107 LYS A CA 1
ATOM 861 C C . LYS A 1 107 ? -13.711 0.160 30.391 1.00 84.50 107 LYS A C 1
ATOM 863 O O . LYS A 1 107 ? -13.493 0.132 31.599 1.00 84.50 107 LYS A O 1
ATOM 868 N N . GLY A 1 108 ? -12.825 -0.289 29.505 1.00 80.94 108 GLY A N 1
ATOM 869 C CA . GLY A 1 108 ? -11.563 -0.933 29.869 1.00 80.94 108 GLY A CA 1
ATOM 870 C C . GLY A 1 108 ? -10.542 -0.879 28.736 1.00 80.94 108 GLY A C 1
ATOM 871 O O . GLY A 1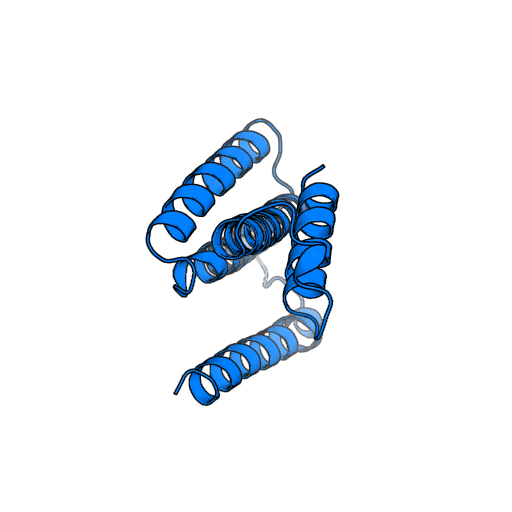 108 ? -10.882 -0.522 27.610 1.00 80.94 108 GLY A O 1
ATOM 872 N N . LEU A 1 109 ? -9.286 -1.220 29.037 1.00 77.19 109 LEU A N 1
ATOM 873 C CA . LEU A 1 109 ? -8.190 -1.177 28.065 1.00 77.19 109 LEU A CA 1
ATOM 874 C C . LEU A 1 109 ? -8.349 -2.278 26.999 1.00 77.19 109 LEU A C 1
ATOM 876 O O . LEU A 1 109 ? -8.607 -3.436 27.328 1.00 77.19 109 LEU A O 1
ATOM 880 N N . TYR A 1 110 ? -8.178 -1.919 25.728 1.00 73.44 110 TYR A N 1
ATOM 881 C CA . TYR A 1 110 ? -8.226 -2.825 24.580 1.00 73.44 110 TYR A CA 1
ATOM 882 C C . TYR A 1 110 ? -7.225 -2.345 23.517 1.00 73.44 110 TYR A C 1
ATOM 884 O O . TYR A 1 110 ? -7.174 -1.139 23.264 1.00 73.44 110 TYR A O 1
ATOM 892 N N . PRO A 1 111 ? -6.483 -3.243 22.842 1.00 74.69 111 PRO A N 1
ATOM 893 C CA . PRO A 1 111 ? -6.484 -4.704 22.965 1.00 74.69 111 PRO A CA 1
ATOM 894 C C . PRO A 1 111 ? -5.748 -5.207 24.218 1.00 74.69 111 PRO A C 1
ATOM 896 O O . PRO A 1 111 ? -5.223 -4.430 25.012 1.00 74.69 111 PRO A O 1
ATOM 899 N N . GLU A 1 112 ? -5.759 -6.524 24.424 1.00 75.06 112 GLU A N 1
ATOM 900 C CA . GLU A 1 112 ? -5.091 -7.178 25.552 1.00 75.06 112 GLU A CA 1
ATOM 901 C C . GLU A 1 112 ? -3.565 -6.973 25.496 1.00 75.06 112 GLU A C 1
ATOM 903 O O . GLU A 1 112 ? -2.981 -6.857 24.415 1.00 75.06 112 GLU A O 1
ATOM 908 N N . LYS A 1 113 ? -2.890 -6.937 26.654 1.00 72.00 113 LYS A N 1
ATOM 909 C CA . LYS A 1 113 ? -1.452 -6.609 26.726 1.00 72.00 113 LYS A CA 1
ATOM 910 C C . LYS A 1 113 ? -0.569 -7.548 25.890 1.00 72.00 113 LYS A C 1
ATOM 912 O O . LYS A 1 113 ? 0.446 -7.094 25.370 1.00 72.00 113 LYS A O 1
ATOM 917 N N . SER A 1 114 ? -0.958 -8.817 25.726 1.00 72.69 114 SER A N 1
ATOM 918 C CA . SER A 1 114 ? -0.230 -9.785 24.890 1.00 72.69 114 SER A CA 1
ATOM 919 C C . SER A 1 114 ? -0.293 -9.441 23.400 1.00 72.69 114 SER A C 1
ATOM 921 O O . SER A 1 114 ? 0.701 -9.588 22.700 1.00 72.69 114 SER A O 1
ATOM 923 N N . VAL A 1 115 ? -1.417 -8.909 22.912 1.00 76.19 115 VAL A N 1
ATOM 924 C CA . VAL A 1 115 ? -1.571 -8.468 21.516 1.00 76.19 115 VAL A CA 1
ATOM 925 C C . VAL A 1 115 ? -0.675 -7.260 21.243 1.00 76.19 115 VAL A C 1
ATOM 927 O O . VAL A 1 115 ? -0.041 -7.168 20.191 1.00 76.19 115 VAL A O 1
ATOM 930 N N . TYR A 1 116 ? -0.559 -6.358 22.222 1.00 68.31 116 TYR A N 1
ATOM 931 C CA . TYR A 1 116 ? 0.328 -5.201 22.128 1.00 68.31 116 TYR A CA 1
ATOM 932 C C . TYR A 1 116 ? 1.799 -5.621 21.989 1.00 68.31 116 TYR A C 1
ATOM 934 O O . TYR A 1 116 ? 2.526 -5.087 21.153 1.00 68.31 116 TYR A O 1
ATOM 942 N N . THR A 1 117 ? 2.242 -6.615 22.761 1.00 73.00 117 THR A N 1
ATOM 943 C CA . THR A 1 117 ? 3.636 -7.078 22.729 1.00 73.00 117 THR A CA 1
ATOM 944 C C . THR A 1 117 ? 3.935 -8.057 21.595 1.00 73.00 117 THR A C 1
ATOM 946 O O . THR A 1 117 ? 5.046 -8.031 21.079 1.00 73.00 117 THR A O 1
ATOM 949 N N . GLN A 1 118 ? 2.981 -8.893 21.173 1.00 76.88 118 GLN A N 1
ATOM 950 C CA . GLN A 1 118 ? 3.210 -9.919 20.145 1.00 76.88 118 GLN A CA 1
ATOM 951 C C . GLN A 1 118 ? 2.953 -9.444 18.714 1.00 76.88 118 GLN A C 1
ATOM 953 O O . GLN A 1 118 ? 3.538 -9.999 17.790 1.00 76.88 118 GLN A O 1
ATOM 958 N N . GLN A 1 119 ? 2.084 -8.452 18.503 1.00 76.81 119 GLN A N 1
ATOM 959 C CA . GLN A 1 119 ? 1.707 -8.013 17.152 1.00 76.81 119 GLN A CA 1
ATOM 960 C C . GLN A 1 119 ? 2.107 -6.561 16.891 1.00 76.81 119 GLN A C 1
ATOM 962 O O . GLN A 1 119 ? 2.771 -6.268 15.897 1.00 76.81 119 GLN A O 1
ATOM 967 N N . VAL A 1 120 ? 1.758 -5.652 17.805 1.00 76.19 120 VAL A N 1
ATOM 968 C CA . VAL A 1 120 ? 1.987 -4.210 17.610 1.00 76.19 120 VAL A CA 1
ATOM 969 C C . VAL A 1 120 ? 3.466 -3.860 17.745 1.00 76.19 120 VAL A C 1
ATOM 971 O O . VAL A 1 120 ? 4.005 -3.163 16.891 1.00 76.19 120 VAL A O 1
ATOM 974 N N . GLY A 1 121 ? 4.133 -4.377 18.782 1.00 79.00 121 GLY A N 1
ATOM 975 C CA . GLY A 1 121 ? 5.564 -4.164 19.014 1.00 79.00 121 GLY A CA 1
ATOM 976 C C . GLY A 1 121 ? 6.431 -4.596 17.825 1.00 79.00 121 GLY A C 1
ATOM 977 O O . GLY A 1 121 ? 7.124 -3.752 17.257 1.00 79.00 121 GLY A O 1
ATOM 978 N N . PRO A 1 122 ? 6.356 -5.865 17.381 1.00 83.12 122 PRO A N 1
ATOM 979 C CA . PRO A 1 122 ? 7.109 -6.334 16.224 1.00 83.12 122 PRO A CA 1
ATOM 980 C C . PRO A 1 122 ? 6.757 -5.559 14.956 1.00 83.12 122 PRO A C 1
ATOM 982 O O . PRO A 1 122 ? 7.660 -5.165 14.225 1.00 83.12 122 PRO A O 1
ATOM 985 N N . GLY A 1 123 ? 5.471 -5.268 14.723 1.00 80.62 123 GLY A N 1
ATOM 986 C CA . GLY A 1 123 ? 5.032 -4.469 13.578 1.00 80.62 123 GLY A CA 1
ATOM 987 C C . GLY A 1 123 ? 5.655 -3.070 13.551 1.00 80.62 123 GLY A C 1
ATOM 988 O O . GLY A 1 123 ? 6.131 -2.630 12.507 1.00 80.62 123 GLY A O 1
ATOM 989 N N . PHE A 1 124 ? 5.727 -2.396 14.701 1.00 81.19 124 PHE A N 1
ATOM 990 C CA . PHE A 1 124 ? 6.390 -1.099 14.822 1.00 81.19 124 PHE A CA 1
ATOM 991 C C . PHE A 1 124 ? 7.900 -1.204 14.577 1.00 81.19 124 PHE A C 1
ATOM 993 O O . PHE A 1 124 ? 8.451 -0.399 13.829 1.00 81.19 124 PHE A O 1
ATOM 1000 N N . CYS A 1 125 ? 8.567 -2.218 15.137 1.00 84.75 125 CYS A N 1
ATOM 1001 C CA . CYS A 1 125 ? 9.993 -2.456 14.906 1.00 84.75 125 CYS A CA 1
ATOM 1002 C C . CYS A 1 125 ? 10.305 -2.724 13.428 1.00 84.75 125 CYS A C 1
ATOM 1004 O O . CYS A 1 125 ? 11.225 -2.118 12.883 1.00 84.75 125 CYS A O 1
ATOM 1006 N N . PHE A 1 126 ? 9.528 -3.582 12.760 1.00 85.56 126 PHE A N 1
ATOM 1007 C CA . PHE A 1 126 ? 9.697 -3.855 11.331 1.00 85.56 126 PHE A CA 1
ATOM 1008 C C . PHE A 1 126 ? 9.388 -2.628 10.471 1.00 85.56 126 PHE A C 1
ATOM 1010 O O . PHE A 1 126 ? 10.119 -2.359 9.522 1.00 85.56 126 PHE A O 1
ATOM 1017 N N . GLY A 1 127 ? 8.358 -1.851 10.817 1.00 80.81 127 GLY A N 1
ATOM 1018 C CA . GLY A 1 127 ? 8.043 -0.597 10.131 1.00 80.81 127 GLY A CA 1
ATOM 1019 C C . GLY A 1 127 ? 9.160 0.443 10.264 1.00 80.81 127 GLY A C 1
ATOM 1020 O O . GLY A 1 127 ? 9.558 1.053 9.273 1.00 80.81 127 GLY A O 1
ATOM 1021 N N . ALA A 1 128 ? 9.715 0.604 11.468 1.00 82.69 128 ALA A N 1
ATOM 1022 C CA . ALA A 1 128 ? 10.849 1.489 11.719 1.00 82.69 128 ALA A CA 1
ATOM 1023 C C . ALA A 1 128 ? 12.107 1.026 10.970 1.00 82.69 128 ALA A C 1
ATOM 1025 O O . ALA A 1 128 ? 12.783 1.842 10.348 1.00 82.69 128 ALA A O 1
ATOM 1026 N N . LEU A 1 129 ? 12.390 -0.280 10.970 1.00 86.75 129 LEU A N 1
ATOM 1027 C CA . LEU A 1 129 ? 13.499 -0.856 10.213 1.00 86.75 129 LEU A CA 1
ATOM 1028 C C . LEU A 1 129 ? 13.333 -0.624 8.705 1.00 86.75 129 LEU A C 1
ATOM 1030 O O . LEU A 1 129 ? 14.288 -0.224 8.049 1.00 86.75 129 LEU A O 1
ATOM 1034 N N . ALA A 1 130 ? 12.131 -0.822 8.160 1.00 80.62 130 ALA A N 1
ATOM 1035 C CA . ALA A 1 130 ? 11.850 -0.587 6.745 1.00 80.62 130 ALA A CA 1
ATOM 1036 C C . ALA A 1 130 ? 12.068 0.883 6.348 1.00 80.62 130 ALA A C 1
ATOM 1038 O O . ALA A 1 130 ? 12.671 1.152 5.311 1.00 80.62 130 ALA A O 1
ATOM 1039 N N . LEU A 1 131 ? 11.634 1.830 7.189 1.00 77.00 131 LEU A N 1
ATOM 1040 C CA . LEU A 1 131 ? 11.912 3.258 7.002 1.00 77.00 131 LEU A CA 1
ATOM 1041 C C . LEU A 1 131 ? 13.416 3.552 7.037 1.00 77.00 131 LEU A C 1
ATOM 1043 O O . LEU A 1 131 ? 13.920 4.235 6.152 1.00 77.00 131 LEU A O 1
ATOM 1047 N N . MET A 1 132 ? 14.136 3.008 8.021 1.00 82.94 132 MET A N 1
ATOM 1048 C CA . MET A 1 132 ? 15.581 3.212 8.169 1.00 82.94 132 MET A CA 1
ATOM 1049 C C . MET A 1 132 ? 16.373 2.666 6.981 1.00 82.94 132 MET A C 1
ATOM 1051 O O . MET A 1 132 ? 17.226 3.367 6.446 1.00 82.94 132 MET A O 1
ATOM 1055 N N . LEU A 1 133 ? 16.077 1.440 6.541 1.00 83.38 133 LEU A N 1
ATOM 1056 C CA . LEU A 1 133 ? 16.723 0.842 5.371 1.00 83.38 133 LEU A CA 1
ATOM 1057 C C . LEU A 1 133 ? 16.469 1.684 4.122 1.00 83.38 133 LEU A C 1
ATOM 1059 O O . LEU A 1 133 ? 17.385 1.916 3.343 1.00 83.38 133 LEU A O 1
ATOM 1063 N N . ARG A 1 134 ? 15.246 2.190 3.953 1.00 70.88 134 ARG A N 1
ATOM 1064 C CA . ARG A 1 134 ? 14.915 3.036 2.811 1.00 70.88 134 ARG A CA 1
ATOM 1065 C C . ARG A 1 134 ? 15.701 4.349 2.813 1.00 70.88 134 ARG A C 1
ATOM 1067 O O . ARG A 1 134 ? 16.299 4.668 1.797 1.00 70.88 134 ARG A O 1
ATOM 1074 N N . PHE A 1 135 ? 15.789 5.043 3.951 1.00 76.62 135 PHE A N 1
ATOM 1075 C CA . PHE A 1 135 ? 16.646 6.231 4.076 1.00 76.62 135 PHE A CA 1
ATOM 1076 C C . PHE A 1 135 ? 18.128 5.926 3.863 1.00 76.62 135 PHE A C 1
ATOM 1078 O O . PHE A 1 135 ? 18.848 6.779 3.370 1.00 76.62 135 PHE A O 1
ATOM 1085 N N . TYR A 1 136 ? 18.593 4.739 4.245 1.00 79.19 136 TYR A N 1
ATOM 1086 C CA . TYR A 1 136 ? 19.989 4.356 4.065 1.00 79.19 136 TYR A CA 1
ATOM 1087 C C . TYR A 1 136 ? 20.345 4.085 2.595 1.00 79.19 136 TYR A C 1
ATOM 1089 O O . TYR A 1 136 ? 21.440 4.433 2.167 1.00 79.19 136 TYR A O 1
ATOM 1097 N N . PHE A 1 137 ? 19.438 3.471 1.828 1.00 75.12 137 PHE A N 1
ATOM 1098 C CA . PHE A 1 137 ? 19.679 3.095 0.428 1.00 75.12 137 PHE A CA 1
ATOM 1099 C C . PHE A 1 137 ? 19.227 4.142 -0.606 1.00 75.12 137 PHE A C 1
ATOM 1101 O O . PHE A 1 137 ? 19.609 4.026 -1.765 1.00 75.12 137 PHE A O 1
ATOM 1108 N N . GLU A 1 138 ? 18.423 5.139 -0.223 1.00 60.44 138 GLU A N 1
ATOM 1109 C CA . GLU A 1 138 ? 18.040 6.277 -1.083 1.00 60.44 138 GLU A CA 1
ATOM 1110 C C . GLU A 1 138 ? 19.027 7.476 -0.989 1.00 60.44 138 GLU A C 1
ATOM 1112 O O . GLU A 1 138 ? 18.697 8.559 -1.473 1.00 60.44 138 GLU A O 1
ATOM 1117 N N . VAL A 1 139 ? 20.221 7.302 -0.387 1.00 43.38 139 VAL A N 1
ATOM 1118 C CA . VAL A 1 139 ? 21.333 8.293 -0.348 1.00 43.38 139 VAL A CA 1
ATOM 1119 C C . VAL A 1 139 ? 22.335 8.063 -1.473 1.00 43.38 139 VAL A C 1
ATOM 1121 O O . VAL A 1 139 ? 22.701 6.890 -1.705 1.00 43.38 139 VAL A O 1
#

Foldseek 3Di:
DLVVQLVVLVVLLVQCVDPPRVVVNPDDSVVSLLSNLLSVLLVLQLVLLVVLPDDPPVSVVSSVVSSVVLNVVCVVPVPDPCNNVVSVVVSVVSVVVVQVVVCVVVVHHDDDPCCCVPPVVVVVVVVVVVVVVCVVVVD

Secondary structure (DSSP, 8-state):
-HHHHHHHHHHHHHHHHSTT-GGG--S-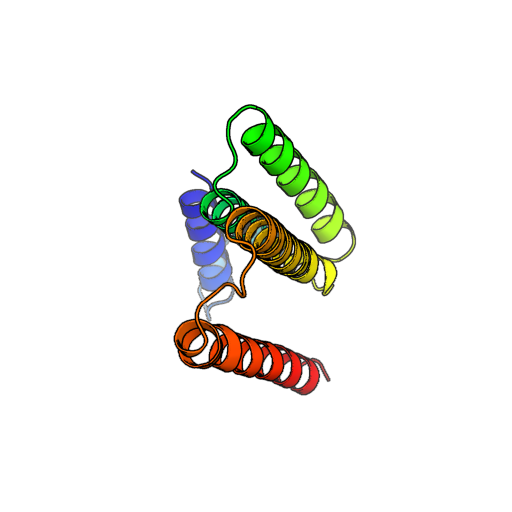HHHHHHHHHHHHHHHHHHHHHHHTTPPTTHHHHHHHHHHHHHHHHHHH-SSSTHHHHHHHHHHHHHHHHHHHHHHHHHTS--S-HHHIIIIIHHHHHHHHHHHHHHHHH--

InterPro domains:
  IPR021910 NGX6/PGAP6/MYMK [PF12036] (1-137)
  IPR021910 NGX6/PGAP6/MYMK [PTHR14319] (1-138)

Nearest PDB structures (foldseek):
  8t03-assembly1_A  TM=8.142E-01  e=4.053E-14  Mus musculus
  8t07-assembly1_B  TM=8.138E-01  e=4.053E-14  Mus musculus
  8t06-assembly1_B  TM=8.172E-01  e=1.363E-13  Mus musculus
  8t05-assembly1_B  TM=8.026E-01  e=1.516E-07  Ciona robusta
  4tx5-assembly1_A  TM=1.895E-01  e=7.926E+00  Homo sapiens

Radius of gyration: 18.31 Å; Cα contacts (8 Å, |Δi|>4): 89; chains: 1; bounding box: 43×24×56 Å